Protein AF-A0A7X6UYP9-F1 (afdb_monomer)

Foldseek 3Di:
DDPVVVVVVVLVVVLVVQLVVQLVVQVVPDPDDDPVSNVVSNVVSNVVSVVVSVVVVVVVVVVVVVVVVVVVVVVCCVVVVHPCVVVPPPPPVVVVVVVVVVVVVVVVVVPD

Nearest PDB structures (foldseek):
  6t15-assembly1_m  TM=3.740E-01  e=9.296E-01  Saccharomyces cerevisiae S288C

Sequence (112 aa):
MDSVRMVKTLSKAFVVVVFWIVFFVSLVLMPVITVNTLIFALIKSFLVSAVLWVLVVIIFDSLVKTIIADAEEKEAQRIDGGLSYHFIKPDINELQHEEENLADKNKADKKS

pLDDT: mean 73.07, std 17.18, range [43.59, 92.81]

Radius of gyration: 34.18 Å; Cα contacts (8 Å, |Δi|>4): 28; chains: 1; bounding box: 94×27×76 Å

Solvent-accessible surface area (backbone atoms only — not comparable to full-atom values): 6300 Å² total; per-residue (Å²): 131,61,66,70,58,54,52,53,51,51,51,52,50,50,50,52,51,48,25,50,52,47,33,50,54,51,53,72,74,45,95,67,93,43,74,69,54,52,53,50,35,51,54,51,16,50,52,53,33,51,54,52,49,54,49,50,52,53,51,50,54,51,50,52,52,50,52,50,51,54,49,49,51,52,48,48,36,62,75,66,42,59,72,55,57,78,74,58,61,74,58,72,65,58,62,52,53,53,52,53,54,54,53,51,54,58,55,60,68,72,73,115

Mean predicted aligned error: 16.68 Å

Secondary structure (DSSP, 8-state):
--HHHHHHHHHHHHHHHHHHHHHHHHHHT-SS--HHHHHHHHHHHHHHHHHHHHHHHHHHHHHHHHHHHHHHHHHHHHHTTTTHHHH----HHHHHHHHHHHHHHHHHTT--

Structure (mmCIF, N/CA/C/O backbone):
data_AF-A0A7X6UYP9-F1
#
_entry.id   AF-A0A7X6UYP9-F1
#
loop_
_atom_site.group_PDB
_atom_site.id
_atom_site.type_symbol
_atom_site.label_atom_id
_atom_site.label_alt_id
_atom_site.label_comp_id
_atom_site.label_asym_id
_atom_site.label_entity_id
_atom_site.label_seq_id
_atom_site.pdbx_PDB_ins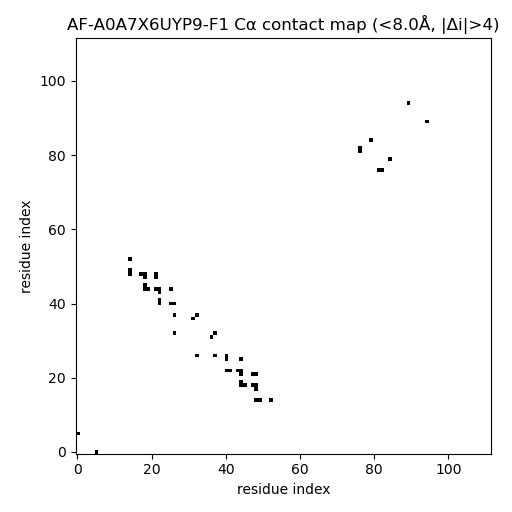_code
_atom_site.Cartn_x
_atom_site.Cartn_y
_atom_site.Cartn_z
_atom_site.occupancy
_atom_site.B_iso_or_equiv
_atom_site.auth_seq_id
_atom_site.auth_comp_id
_atom_site.auth_asym_id
_atom_site.auth_atom_id
_atom_site.pdbx_PDB_model_num
ATOM 1 N N . MET A 1 1 ? 1.594 -13.609 21.873 1.00 55.59 1 MET A N 1
ATOM 2 C CA . MET A 1 1 ? 2.197 -12.779 20.807 1.00 55.59 1 MET A CA 1
ATOM 3 C C . MET A 1 1 ? 1.505 -11.429 20.879 1.00 55.59 1 MET A C 1
ATOM 5 O O . MET A 1 1 ? 0.294 -11.407 20.725 1.00 55.59 1 MET A O 1
ATOM 9 N N . ASP A 1 2 ? 2.212 -10.353 21.226 1.00 76.12 2 ASP A N 1
ATOM 10 C CA . ASP A 1 2 ? 1.582 -9.047 21.484 1.00 76.12 2 ASP A CA 1
ATOM 11 C C . ASP A 1 2 ? 0.845 -8.550 20.230 1.00 76.12 2 ASP A C 1
ATOM 13 O O . ASP A 1 2 ? 1.453 -8.462 19.157 1.00 76.12 2 ASP A O 1
ATOM 17 N N . SER A 1 3 ? -0.436 -8.191 20.349 1.00 72.06 3 SER A N 1
ATOM 18 C CA . SER A 1 3 ? -1.274 -7.742 19.223 1.00 72.06 3 SER A CA 1
ATOM 19 C C . SER A 1 3 ? -0.625 -6.599 18.431 1.00 72.06 3 SER A C 1
ATOM 21 O O . SER A 1 3 ? -0.676 -6.567 17.205 1.00 72.06 3 SER A O 1
ATOM 23 N N . VAL A 1 4 ? 0.109 -5.715 19.116 1.00 75.62 4 VAL A N 1
ATOM 24 C CA . VAL A 1 4 ? 0.863 -4.606 18.508 1.00 75.62 4 VAL A CA 1
ATOM 25 C C . VAL A 1 4 ? 1.971 -5.096 17.568 1.00 75.62 4 VAL A C 1
ATOM 27 O O . VAL A 1 4 ? 2.194 -4.506 16.509 1.00 75.62 4 VAL A O 1
ATOM 30 N N . ARG A 1 5 ? 2.676 -6.180 17.918 1.00 78.88 5 ARG A N 1
ATOM 31 C CA . ARG A 1 5 ? 3.709 -6.763 17.045 1.00 78.88 5 ARG A CA 1
ATOM 32 C C . ARG A 1 5 ? 3.076 -7.403 15.816 1.00 78.88 5 ARG A C 1
ATOM 34 O O . ARG A 1 5 ? 3.590 -7.220 14.718 1.00 78.88 5 ARG A O 1
ATOM 41 N N . MET A 1 6 ? 1.950 -8.097 15.986 1.00 78.81 6 MET A N 1
ATOM 42 C CA . MET A 1 6 ? 1.232 -8.735 14.881 1.00 78.81 6 MET A CA 1
ATOM 43 C C . MET A 1 6 ? 0.714 -7.702 13.874 1.00 78.81 6 MET A C 1
ATOM 45 O O . MET A 1 6 ? 0.940 -7.865 12.678 1.00 78.81 6 MET A O 1
ATOM 49 N N . VAL A 1 7 ? 0.129 -6.596 14.346 1.00 80.56 7 VAL A N 1
ATOM 50 C CA . VAL A 1 7 ? -0.342 -5.495 13.485 1.00 80.56 7 VAL A CA 1
ATOM 51 C C . VAL A 1 7 ? 0.815 -4.838 12.731 1.00 80.56 7 VAL A C 1
ATOM 53 O O . VAL A 1 7 ? 0.707 -4.604 11.529 1.00 80.56 7 VAL A O 1
ATOM 56 N N . LYS A 1 8 ? 1.959 -4.598 13.388 1.00 81.19 8 LYS A N 1
ATOM 57 C CA . LYS A 1 8 ? 3.157 -4.054 12.719 1.00 81.19 8 LYS A CA 1
ATOM 58 C C . LYS A 1 8 ? 3.685 -4.990 11.632 1.00 81.19 8 LYS A C 1
ATOM 60 O O . LYS A 1 8 ? 4.063 -4.524 10.560 1.00 81.19 8 LYS A O 1
ATOM 65 N N . THR A 1 9 ? 3.721 -6.293 11.895 1.00 86.06 9 THR A N 1
ATOM 66 C CA . THR A 1 9 ? 4.158 -7.287 10.905 1.00 86.06 9 THR A CA 1
ATOM 67 C C . THR A 1 9 ? 3.179 -7.375 9.739 1.00 86.06 9 THR A C 1
ATOM 69 O O . THR A 1 9 ? 3.612 -7.383 8.590 1.00 86.06 9 THR A O 1
ATOM 72 N N . LEU A 1 10 ? 1.873 -7.368 10.014 1.00 85.19 10 LEU A N 1
ATOM 73 C CA . LEU A 1 10 ? 0.830 -7.415 8.990 1.00 85.19 10 LEU A CA 1
ATOM 74 C C . LEU A 1 10 ? 0.837 -6.156 8.111 1.00 85.19 10 LEU A C 1
ATOM 76 O O . LEU A 1 10 ? 0.763 -6.256 6.892 1.00 85.19 10 LEU A O 1
ATOM 80 N N . SER A 1 11 ? 1.013 -4.981 8.720 1.00 85.50 11 SER A N 1
ATOM 81 C CA . SER A 1 11 ? 1.167 -3.699 8.022 1.00 85.50 11 SER A CA 1
ATOM 82 C C . SER A 1 11 ? 2.370 -3.716 7.076 1.00 85.50 11 SER A C 1
ATOM 84 O O . SER A 1 11 ? 2.236 -3.387 5.899 1.00 85.50 11 SER A O 1
ATOM 86 N N . LYS A 1 12 ? 3.534 -4.176 7.551 1.00 86.44 12 LYS A N 1
ATOM 87 C CA . LYS A 1 12 ? 4.724 -4.318 6.700 1.00 86.44 12 LYS A CA 1
ATOM 88 C C . LYS A 1 12 ? 4.490 -5.302 5.558 1.00 86.44 12 LYS A C 1
ATOM 90 O O . LYS A 1 12 ? 4.837 -4.993 4.423 1.00 86.44 12 LYS A O 1
ATOM 95 N N . ALA A 1 13 ? 3.893 -6.458 5.845 1.00 88.56 13 ALA A N 1
ATOM 96 C CA . ALA A 1 13 ? 3.580 -7.454 4.827 1.00 88.56 13 ALA A CA 1
ATOM 97 C C . ALA A 1 13 ? 2.636 -6.883 3.760 1.00 88.56 13 ALA A C 1
ATOM 99 O O . ALA A 1 13 ? 2.889 -7.061 2.574 1.00 88.56 13 ALA A O 1
ATOM 100 N N . PHE A 1 14 ? 1.611 -6.129 4.165 1.00 87.50 14 PHE A N 1
ATOM 101 C CA . PHE A 1 14 ? 0.682 -5.481 3.245 1.00 87.50 14 PHE A CA 1
ATOM 102 C C . PHE A 1 14 ? 1.390 -4.490 2.314 1.00 87.50 14 PHE A C 1
ATOM 104 O O . PHE A 1 14 ? 1.241 -4.587 1.099 1.00 87.50 14 PHE A O 1
ATOM 111 N N . VAL A 1 15 ? 2.216 -3.589 2.859 1.00 87.88 15 VAL A N 1
ATOM 112 C CA . VAL A 1 15 ? 2.978 -2.619 2.050 1.00 87.88 15 VAL A CA 1
ATOM 113 C C . VAL A 1 15 ? 3.908 -3.332 1.067 1.00 87.88 15 VAL A C 1
ATOM 115 O O . VAL A 1 15 ? 3.960 -2.968 -0.104 1.00 87.88 15 VAL A O 1
ATOM 118 N N . VAL A 1 16 ? 4.603 -4.382 1.513 1.00 89.75 16 VAL A N 1
ATOM 119 C CA . VAL A 1 16 ? 5.502 -5.165 0.653 1.00 89.75 16 VAL A CA 1
ATOM 120 C C . VAL A 1 16 ? 4.729 -5.863 -0.468 1.00 89.75 16 VAL A C 1
ATOM 122 O O . VAL A 1 16 ? 5.148 -5.807 -1.621 1.00 89.75 16 VAL A O 1
ATOM 125 N N . VAL A 1 17 ? 3.590 -6.488 -0.163 1.00 91.50 17 VAL A N 1
ATOM 126 C CA . VAL A 1 17 ? 2.757 -7.169 -1.166 1.00 91.50 17 VAL A CA 1
ATOM 127 C C . VAL A 1 17 ? 2.216 -6.176 -2.194 1.00 91.50 17 VAL A C 1
ATOM 129 O O . VAL A 1 17 ? 2.340 -6.417 -3.394 1.00 91.50 17 VAL A O 1
ATOM 132 N N . VAL A 1 18 ? 1.678 -5.037 -1.749 1.00 89.56 18 VAL A N 1
ATOM 133 C CA . VAL A 1 18 ? 1.178 -3.979 -2.641 1.00 89.56 18 VAL A CA 1
ATOM 134 C C . VAL A 1 18 ? 2.296 -3.447 -3.534 1.00 89.56 18 VAL A C 1
ATOM 136 O O . VAL A 1 18 ? 2.100 -3.327 -4.743 1.00 89.56 18 VAL A O 1
ATOM 139 N N . PHE A 1 19 ? 3.476 -3.184 -2.969 1.00 92.06 19 PHE A N 1
ATOM 140 C CA . PHE A 1 19 ? 4.641 -2.757 -3.735 1.00 92.06 19 PHE A CA 1
ATOM 141 C C . PHE A 1 19 ? 4.973 -3.745 -4.859 1.00 92.06 19 PHE A C 1
ATOM 143 O O . PHE A 1 19 ? 5.105 -3.333 -6.012 1.00 92.06 19 PHE A O 1
ATOM 150 N N . TRP A 1 20 ? 5.054 -5.043 -4.552 1.00 92.81 20 TRP A N 1
ATOM 151 C CA . TRP A 1 20 ? 5.351 -6.067 -5.555 1.00 92.81 20 TRP A CA 1
ATOM 152 C C . TRP A 1 20 ? 4.273 -6.160 -6.631 1.00 92.81 20 TRP A C 1
ATOM 154 O O . TRP A 1 20 ? 4.613 -6.242 -7.809 1.00 92.81 20 TRP A O 1
ATOM 164 N N . ILE A 1 21 ? 2.991 -6.093 -6.264 1.00 90.75 21 ILE A N 1
ATOM 165 C CA . ILE A 1 21 ? 1.888 -6.101 -7.236 1.00 90.75 21 ILE A CA 1
ATOM 166 C C . ILE A 1 21 ? 2.029 -4.923 -8.204 1.00 90.75 21 ILE A C 1
ATOM 168 O O . ILE A 1 21 ? 2.037 -5.123 -9.417 1.00 90.75 21 ILE A O 1
ATOM 172 N N . VAL A 1 22 ? 2.193 -3.703 -7.687 1.00 90.12 22 VAL A N 1
ATOM 173 C CA . VAL A 1 22 ? 2.327 -2.499 -8.523 1.00 90.12 22 VAL A CA 1
ATOM 174 C C . VAL A 1 22 ? 3.576 -2.573 -9.404 1.00 90.12 22 VAL A C 1
ATOM 176 O O . VAL A 1 22 ? 3.530 -2.174 -10.572 1.00 90.12 22 VAL A O 1
ATOM 179 N N . PHE A 1 23 ? 4.667 -3.124 -8.873 1.00 90.50 23 PHE A N 1
ATOM 180 C CA . PHE A 1 23 ? 5.915 -3.303 -9.601 1.00 90.50 23 PHE A CA 1
ATOM 181 C C . PHE A 1 23 ? 5.782 -4.294 -10.756 1.00 90.50 23 PHE A C 1
ATOM 183 O O . PHE A 1 23 ? 6.087 -3.943 -11.896 1.00 90.50 23 PHE A O 1
ATOM 190 N N . PHE A 1 24 ? 5.256 -5.493 -10.506 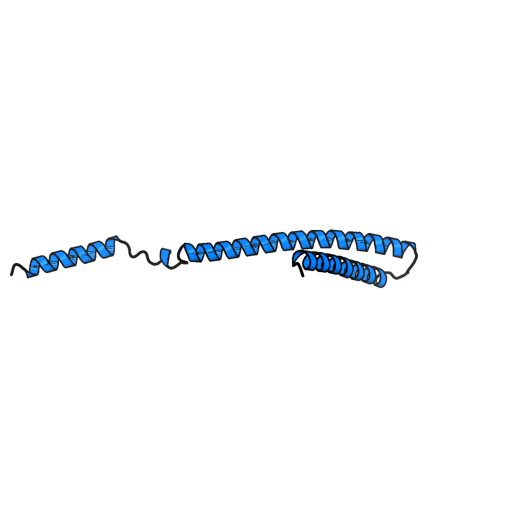1.00 90.31 24 PHE A N 1
ATOM 191 C CA . PHE A 1 24 ? 5.065 -6.493 -11.556 1.00 90.31 24 PHE A CA 1
ATOM 192 C C . PHE A 1 24 ? 4.037 -6.053 -12.595 1.00 90.31 24 PHE A C 1
ATOM 194 O O . PHE A 1 24 ? 4.288 -6.209 -13.787 1.00 90.31 24 PHE A O 1
ATOM 201 N N . VAL A 1 25 ? 2.927 -5.436 -12.181 1.00 89.38 25 VAL A N 1
ATOM 202 C CA . VAL A 1 25 ? 1.950 -4.861 -13.120 1.00 89.38 25 VAL A CA 1
ATOM 203 C C . VAL A 1 25 ? 2.611 -3.793 -13.994 1.00 89.38 25 VAL A C 1
ATOM 205 O O . VAL A 1 25 ? 2.414 -3.782 -15.207 1.00 89.38 25 VAL A O 1
ATOM 208 N N . SER A 1 26 ? 3.450 -2.932 -13.409 1.00 86.81 26 SER A N 1
ATOM 209 C CA . SER A 1 26 ? 4.186 -1.916 -14.171 1.00 86.81 26 SER A CA 1
ATOM 210 C C . SER A 1 26 ? 5.159 -2.529 -15.180 1.00 86.81 26 SER A C 1
ATOM 212 O O . SER A 1 26 ? 5.312 -1.970 -16.262 1.00 86.81 26 SER A O 1
ATOM 214 N N . LEU A 1 27 ? 5.784 -3.667 -14.862 1.00 87.44 27 LEU A N 1
ATOM 215 C CA . LEU A 1 27 ? 6.668 -4.382 -15.787 1.00 87.44 27 LEU A CA 1
ATOM 216 C C . LEU A 1 27 ? 5.907 -5.099 -16.906 1.00 87.44 27 LEU A C 1
ATOM 218 O O . LEU A 1 27 ? 6.330 -5.029 -18.055 1.00 87.44 27 LEU A O 1
ATOM 222 N N . VAL A 1 28 ? 4.780 -5.748 -16.599 1.00 87.56 28 VAL A N 1
ATOM 223 C CA . VAL A 1 28 ? 3.951 -6.461 -17.592 1.00 87.56 28 VAL A CA 1
ATOM 224 C C . VAL A 1 28 ? 3.375 -5.503 -18.637 1.00 87.56 28 VAL A C 1
ATOM 226 O O . VAL A 1 28 ? 3.234 -5.866 -19.800 1.00 87.56 28 VAL A O 1
ATOM 229 N N . LEU A 1 29 ? 3.064 -4.269 -18.239 1.00 84.94 29 LEU A N 1
ATOM 230 C CA . LEU A 1 29 ? 2.535 -3.241 -19.136 1.00 84.94 29 LEU A CA 1
ATOM 231 C C . LEU A 1 29 ? 3.609 -2.583 -20.018 1.00 84.94 29 LEU A C 1
ATOM 233 O O . LEU A 1 29 ? 3.264 -1.798 -20.903 1.00 84.94 29 LEU A O 1
ATOM 237 N N . MET A 1 30 ? 4.898 -2.854 -19.786 1.00 82.88 30 MET A N 1
ATOM 238 C CA . MET A 1 30 ? 5.979 -2.258 -20.568 1.00 82.88 30 MET A CA 1
ATOM 239 C C . MET A 1 30 ? 6.365 -3.142 -21.762 1.00 82.88 30 MET A C 1
ATOM 241 O O . MET A 1 30 ? 6.739 -4.297 -21.572 1.00 82.88 30 MET A O 1
ATOM 245 N N . PRO A 1 31 ? 6.372 -2.596 -22.992 1.00 76.94 31 PRO A N 1
ATOM 246 C CA . PRO A 1 31 ? 6.721 -3.362 -24.188 1.00 76.94 31 PRO A CA 1
ATOM 247 C C . PRO A 1 31 ? 8.226 -3.653 -24.310 1.00 76.94 31 PRO A C 1
ATOM 249 O O . PRO 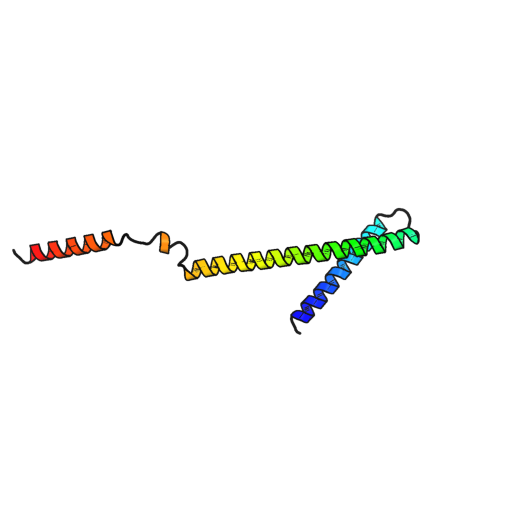A 1 31 ? 8.610 -4.569 -25.031 1.00 76.94 31 PRO A O 1
ATOM 252 N N . VAL A 1 32 ? 9.090 -2.887 -23.628 1.00 82.69 32 VAL A N 1
ATOM 253 C CA . VAL A 1 32 ? 10.549 -3.076 -23.652 1.00 82.69 32 VAL A CA 1
ATOM 254 C C . VAL A 1 32 ? 11.126 -2.923 -22.247 1.00 82.69 32 VAL A C 1
ATOM 256 O O . VAL A 1 32 ? 10.973 -1.884 -21.595 1.00 82.69 32 VAL A O 1
ATOM 259 N N . ILE A 1 33 ? 11.838 -3.954 -21.793 1.00 83.50 33 ILE A N 1
ATOM 260 C CA . ILE A 1 33 ? 12.542 -3.952 -20.511 1.00 83.50 33 ILE A CA 1
ATOM 261 C C . ILE A 1 33 ? 13.968 -3.450 -20.750 1.00 83.50 33 ILE A C 1
ATOM 263 O O . ILE A 1 33 ? 14.800 -4.131 -21.342 1.00 83.50 33 ILE A O 1
ATOM 267 N N . THR A 1 34 ? 14.243 -2.236 -20.285 1.00 87.62 34 THR A N 1
ATOM 268 C CA . THR A 1 34 ? 15.570 -1.612 -20.264 1.00 87.62 34 THR A CA 1
ATOM 269 C C . THR A 1 34 ? 15.919 -1.253 -18.823 1.00 87.62 34 THR A C 1
ATOM 271 O O . THR A 1 34 ? 15.038 -1.144 -17.969 1.00 87.62 34 THR A O 1
ATOM 274 N N . VAL A 1 35 ? 17.200 -1.029 -18.529 1.00 86.75 35 VAL A N 1
ATOM 275 C CA . VAL A 1 35 ? 17.640 -0.655 -17.172 1.00 86.75 35 VAL A CA 1
ATOM 276 C C . VAL A 1 35 ? 16.952 0.633 -16.693 1.00 86.75 35 VAL A C 1
ATOM 278 O O . VAL A 1 35 ? 16.492 0.700 -15.556 1.00 86.75 35 VAL A O 1
ATOM 281 N N . ASN A 1 36 ? 16.782 1.625 -17.573 1.00 86.25 36 ASN A N 1
ATOM 282 C CA . ASN A 1 36 ? 16.079 2.865 -17.233 1.00 86.25 36 ASN A CA 1
ATOM 283 C C . ASN A 1 36 ? 14.599 2.631 -16.915 1.00 86.25 36 ASN A C 1
ATOM 285 O O . ASN A 1 36 ? 14.084 3.198 -15.950 1.00 86.25 36 ASN A O 1
ATOM 289 N N . THR A 1 37 ? 13.909 1.797 -17.699 1.00 85.31 37 THR A N 1
ATOM 290 C CA . THR A 1 37 ? 12.490 1.508 -17.454 1.00 85.31 37 THR A CA 1
ATOM 291 C C . THR A 1 37 ? 12.287 0.705 -16.170 1.00 85.31 37 THR A C 1
ATOM 293 O O . THR A 1 37 ? 11.322 0.955 -15.449 1.00 85.31 37 THR A O 1
ATOM 296 N N . LEU A 1 38 ? 13.244 -0.156 -15.808 1.00 88.25 38 LEU A N 1
ATOM 297 C CA . LEU A 1 38 ? 13.259 -0.881 -14.536 1.00 88.25 38 LEU A CA 1
ATOM 298 C C . LEU A 1 38 ? 13.405 0.058 -13.326 1.00 88.25 38 LEU A C 1
ATOM 300 O O . LEU A 1 38 ? 12.631 -0.038 -12.373 1.00 88.25 38 LEU A O 1
ATOM 304 N N . ILE A 1 39 ? 14.362 0.992 -13.374 1.00 89.69 39 ILE A N 1
ATOM 305 C CA . ILE A 1 39 ? 14.576 1.984 -12.304 1.00 89.69 39 ILE A CA 1
ATOM 306 C C . ILE A 1 39 ? 13.340 2.876 -12.151 1.00 89.69 39 ILE A C 1
ATOM 308 O O . ILE A 1 39 ? 12.874 3.120 -11.037 1.00 89.69 39 ILE A O 1
ATOM 312 N N . PHE A 1 40 ? 12.764 3.323 -13.267 1.00 88.31 40 PHE A N 1
ATOM 313 C CA . PHE A 1 40 ? 11.559 4.145 -13.242 1.00 88.31 40 PHE A CA 1
ATOM 314 C C . PHE A 1 40 ? 10.354 3.382 -12.672 1.00 88.31 40 PHE A C 1
ATOM 316 O O . PHE A 1 40 ? 9.606 3.926 -11.858 1.00 88.31 40 PHE A O 1
ATOM 323 N N . ALA A 1 41 ? 10.191 2.106 -13.035 1.00 88.19 41 ALA A N 1
ATOM 324 C CA . ALA A 1 41 ? 9.153 1.242 -12.482 1.00 88.19 41 ALA A CA 1
ATOM 325 C C . ALA A 1 41 ? 9.329 1.022 -10.970 1.00 88.19 41 ALA A C 1
ATOM 327 O O . ALA A 1 41 ? 8.339 1.075 -10.241 1.00 88.19 41 ALA A O 1
ATOM 328 N N . LEU A 1 42 ? 10.562 0.845 -10.481 1.00 90.56 42 LEU A N 1
ATOM 329 C CA . LEU A 1 42 ? 10.859 0.737 -9.046 1.00 90.56 42 LEU A CA 1
ATOM 330 C C . LEU A 1 42 ? 10.421 1.992 -8.284 1.00 90.56 42 LEU A C 1
ATOM 332 O O . LEU A 1 42 ? 9.661 1.895 -7.318 1.00 90.56 42 LEU A O 1
ATOM 336 N N . ILE A 1 43 ? 10.851 3.171 -8.743 1.00 91.62 43 ILE A N 1
ATOM 337 C CA . ILE A 1 43 ? 10.532 4.455 -8.098 1.00 91.62 43 ILE A CA 1
ATOM 338 C C . ILE A 1 43 ? 9.022 4.705 -8.119 1.00 91.62 43 ILE A C 1
ATOM 340 O O . ILE A 1 43 ? 8.431 5.046 -7.093 1.00 91.62 43 ILE A O 1
ATOM 344 N N . LYS A 1 44 ? 8.378 4.485 -9.271 1.00 88.88 44 LYS A N 1
ATOM 345 C CA . LYS A 1 44 ? 6.926 4.628 -9.420 1.00 88.88 44 LYS A CA 1
ATOM 346 C C . LYS A 1 44 ? 6.177 3.706 -8.458 1.00 88.88 44 LYS A C 1
ATOM 348 O O . LYS A 1 44 ? 5.247 4.148 -7.792 1.00 88.88 44 LYS A O 1
ATOM 353 N N . SER A 1 45 ? 6.594 2.448 -8.355 1.00 90.12 45 SER A N 1
ATOM 354 C CA . SER A 1 45 ? 5.936 1.458 -7.492 1.00 90.12 45 SER A CA 1
ATOM 355 C C . SER A 1 45 ? 6.113 1.785 -6.016 1.00 90.12 45 SER A C 1
ATOM 357 O O . SER A 1 45 ? 5.172 1.640 -5.238 1.00 90.12 45 SER A O 1
ATOM 359 N N . PHE A 1 46 ? 7.281 2.307 -5.638 1.00 91.75 46 PHE A N 1
ATOM 360 C CA . PHE A 1 46 ? 7.533 2.795 -4.287 1.00 91.75 46 PHE A CA 1
ATOM 361 C C . PHE A 1 46 ? 6.626 3.981 -3.933 1.00 91.75 46 PHE A C 1
ATOM 363 O O . PHE A 1 46 ? 5.956 3.954 -2.901 1.00 91.75 46 P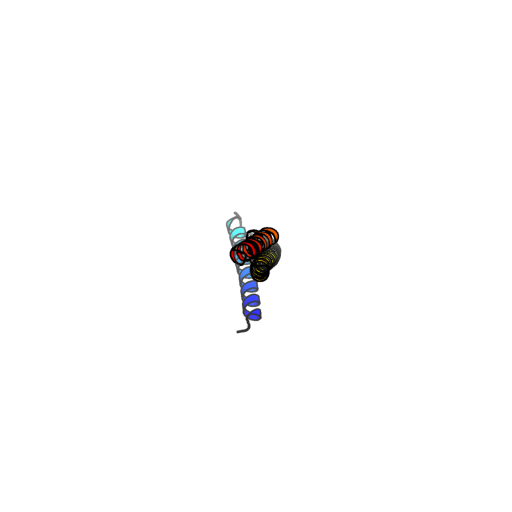HE A O 1
ATOM 370 N N . LEU A 1 47 ? 6.541 4.985 -4.812 1.00 91.81 47 LEU A N 1
ATOM 371 C CA . LEU A 1 47 ? 5.681 6.157 -4.619 1.00 91.81 47 LEU A CA 1
ATOM 372 C C . LEU A 1 47 ? 4.202 5.773 -4.508 1.00 91.81 47 LEU A C 1
ATOM 374 O O . LEU A 1 47 ? 3.529 6.188 -3.567 1.00 91.81 47 LEU A O 1
ATOM 378 N N . VAL A 1 48 ? 3.704 4.949 -5.434 1.00 90.38 48 VAL A N 1
ATOM 379 C CA . VAL A 1 48 ? 2.306 4.492 -5.425 1.00 90.38 48 VAL A CA 1
ATOM 380 C C . VAL A 1 48 ? 2.011 3.697 -4.155 1.00 90.38 48 VAL A C 1
ATOM 382 O O . VAL A 1 48 ? 1.001 3.950 -3.503 1.00 90.38 48 VAL A O 1
ATOM 385 N N . SER A 1 49 ? 2.904 2.788 -3.756 1.00 89.94 49 SER A N 1
ATOM 386 C CA . SER A 1 49 ? 2.732 2.012 -2.527 1.00 89.94 49 SER A CA 1
ATOM 387 C C . SER A 1 49 ? 2.719 2.896 -1.276 1.00 89.94 49 SER A C 1
ATOM 389 O O . SER A 1 49 ? 1.945 2.624 -0.359 1.00 89.94 49 SER A O 1
ATOM 391 N N . ALA A 1 50 ? 3.548 3.942 -1.219 1.00 88.75 50 ALA A N 1
ATOM 392 C CA . ALA A 1 50 ? 3.586 4.867 -0.089 1.00 88.75 50 ALA A CA 1
ATOM 393 C C . ALA A 1 50 ? 2.295 5.695 0.014 1.00 88.75 50 ALA A C 1
ATOM 395 O O . ALA A 1 50 ? 1.702 5.778 1.089 1.00 88.75 50 ALA A O 1
ATOM 396 N N . VAL A 1 51 ? 1.824 6.256 -1.105 1.00 91.31 51 VAL A N 1
ATOM 397 C CA . VAL A 1 51 ? 0.568 7.026 -1.153 1.00 91.31 51 VAL A CA 1
ATOM 398 C C . VAL A 1 51 ? -0.624 6.148 -0.774 1.00 91.31 51 VAL A C 1
ATOM 400 O O . VAL A 1 51 ? -1.464 6.549 0.033 1.00 91.31 51 VAL A O 1
ATOM 403 N N . LEU A 1 52 ? -0.681 4.927 -1.307 1.00 90.12 52 LEU A N 1
ATOM 404 C CA . LEU A 1 52 ? -1.769 3.993 -1.033 1.00 90.12 52 LEU A CA 1
ATOM 405 C C . LEU A 1 52 ? -1.775 3.553 0.435 1.00 90.12 52 LEU A C 1
ATOM 407 O O . LEU A 1 52 ? -2.839 3.459 1.041 1.00 90.12 52 LEU A O 1
ATOM 411 N N . TRP A 1 53 ? -0.599 3.363 1.039 1.00 88.56 53 TRP A N 1
ATOM 412 C CA . TRP A 1 53 ? -0.493 3.080 2.469 1.00 88.56 53 TRP A CA 1
ATOM 413 C C . TRP A 1 53 ? -1.053 4.217 3.334 1.00 88.56 53 TRP A C 1
ATOM 415 O O . TRP A 1 53 ? -1.824 3.958 4.256 1.00 88.56 53 TRP A O 1
ATOM 425 N N . VAL A 1 54 ? -0.724 5.473 3.015 1.00 89.62 54 VAL A N 1
ATOM 426 C CA . VAL A 1 54 ? -1.267 6.640 3.733 1.00 89.62 54 VAL A CA 1
ATOM 427 C C . VAL A 1 54 ? -2.792 6.696 3.618 1.00 89.62 54 VAL A C 1
ATOM 429 O O . VAL A 1 54 ? -3.469 6.896 4.625 1.00 89.62 54 VAL A O 1
ATOM 432 N N . LEU A 1 55 ? -3.348 6.453 2.427 1.00 89.75 55 LEU A N 1
ATOM 433 C CA . LEU A 1 55 ? -4.801 6.398 2.230 1.00 89.75 55 LEU A CA 1
ATOM 434 C C . LEU A 1 55 ? -5.463 5.300 3.067 1.00 89.75 55 LEU A C 1
ATOM 436 O O . LEU A 1 55 ? -6.485 5.552 3.700 1.00 89.75 55 LEU A O 1
ATOM 440 N N . VAL A 1 56 ? -4.870 4.105 3.116 1.00 88.94 56 VAL A N 1
ATOM 441 C CA . VAL A 1 56 ? -5.377 3.001 3.945 1.00 88.94 56 VAL A CA 1
ATOM 442 C C . VAL A 1 56 ? -5.408 3.401 5.419 1.00 88.94 56 VAL A C 1
ATOM 444 O O . VAL A 1 56 ? -6.411 3.157 6.084 1.00 88.94 56 VAL A O 1
ATOM 447 N N . VAL A 1 57 ? -4.364 4.065 5.926 1.00 87.56 57 VAL A N 1
ATOM 448 C CA . VAL A 1 57 ? -4.330 4.549 7.316 1.00 87.56 57 VAL A CA 1
ATOM 449 C C . VAL A 1 57 ? -5.456 5.552 7.588 1.00 87.56 57 VAL A C 1
ATOM 451 O O . VAL A 1 57 ? -6.134 5.426 8.605 1.00 87.56 57 VAL A O 1
ATOM 454 N N . ILE A 1 58 ? -5.699 6.499 6.678 1.00 89.19 58 ILE A N 1
ATOM 455 C CA . ILE A 1 58 ? -6.781 7.490 6.815 1.00 89.19 58 ILE A CA 1
ATOM 456 C C . ILE A 1 58 ? -8.154 6.807 6.829 1.00 89.19 58 ILE A C 1
ATOM 458 O O . ILE A 1 58 ? -8.996 7.126 7.667 1.00 89.19 58 ILE A O 1
ATOM 462 N N . ILE A 1 59 ? -8.383 5.851 5.924 1.00 88.62 59 ILE A N 1
ATOM 463 C CA . ILE A 1 59 ? -9.651 5.115 5.849 1.00 88.62 59 ILE A CA 1
ATOM 464 C C . ILE A 1 59 ? -9.870 4.307 7.127 1.00 88.62 59 ILE A C 1
ATOM 466 O O . ILE A 1 59 ? -10.959 4.354 7.688 1.00 88.62 59 ILE A O 1
ATOM 470 N N . PHE A 1 60 ? -8.849 3.602 7.620 1.00 87.06 60 PHE A N 1
ATOM 471 C CA . PHE A 1 60 ? -8.956 2.856 8.873 1.00 87.06 60 PHE A CA 1
ATOM 472 C C . PHE A 1 60 ? -9.230 3.772 10.069 1.00 87.06 60 PHE A C 1
ATOM 474 O O . PHE A 1 60 ? -10.088 3.439 10.878 1.00 87.06 60 PHE A O 1
ATOM 481 N N . ASP A 1 61 ? -8.565 4.925 10.169 1.00 86.19 61 ASP A N 1
ATOM 482 C CA . ASP A 1 61 ? -8.831 5.905 11.230 1.00 86.19 61 ASP A CA 1
ATOM 483 C C . ASP A 1 61 ? -10.280 6.416 11.174 1.00 86.19 61 ASP A C 1
ATOM 485 O O . ASP A 1 61 ? -10.973 6.450 12.192 1.00 86.19 61 ASP A O 1
ATOM 489 N N . SER A 1 62 ? -10.778 6.726 9.972 1.00 85.38 62 SER A N 1
ATOM 490 C CA . SER A 1 62 ? -12.175 7.119 9.771 1.00 85.38 62 SER A CA 1
ATOM 491 C C . SER A 1 62 ? -13.149 5.999 10.136 1.00 85.38 62 SER A C 1
ATOM 493 O O . SER A 1 62 ? -14.130 6.263 10.821 1.00 85.38 62 SER A O 1
ATOM 495 N N . LEU A 1 63 ? -12.893 4.758 9.712 1.00 87.06 63 LEU A N 1
ATOM 496 C CA . LEU A 1 63 ? -13.750 3.608 10.014 1.00 87.06 63 LEU A CA 1
ATOM 497 C C . LEU A 1 63 ? -13.805 3.333 11.515 1.00 87.06 63 LEU A C 1
ATOM 499 O O . LEU A 1 63 ? -14.882 3.099 12.049 1.00 87.06 63 LEU A O 1
ATOM 503 N N . VAL A 1 64 ? -12.662 3.392 12.201 1.00 85.44 64 VAL A N 1
ATOM 504 C CA . VAL A 1 64 ? -12.593 3.215 13.656 1.00 85.44 64 VAL A CA 1
ATOM 505 C C . VAL A 1 64 ? -13.411 4.298 14.354 1.00 85.44 64 VAL A C 1
ATOM 507 O O . VAL A 1 64 ? -14.222 3.972 15.215 1.00 85.44 64 VAL A O 1
ATOM 510 N N . LYS A 1 65 ? -13.273 5.564 13.945 1.00 82.00 65 LYS A N 1
ATOM 511 C CA . LYS A 1 65 ? -14.084 6.669 14.484 1.00 82.00 65 LYS A CA 1
ATOM 512 C C . LYS A 1 65 ? -15.577 6.468 14.238 1.00 82.00 65 LYS A C 1
ATOM 514 O O . LYS A 1 65 ? -16.361 6.678 15.154 1.00 82.00 65 LYS A O 1
ATOM 519 N N . THR A 1 66 ? -15.971 6.024 13.045 1.00 79.69 66 THR A N 1
ATOM 520 C CA . THR A 1 66 ? -17.375 5.724 12.732 1.00 79.69 66 THR A CA 1
ATOM 521 C C . THR A 1 66 ? -17.913 4.559 13.563 1.00 79.69 66 THR A C 1
ATOM 523 O O . THR A 1 66 ? -19.026 4.649 14.062 1.00 79.69 66 THR A O 1
ATOM 526 N N . ILE A 1 67 ? -17.134 3.489 13.757 1.00 79.50 67 ILE A N 1
ATOM 527 C CA . ILE A 1 67 ? -17.538 2.342 14.588 1.00 79.50 67 ILE A CA 1
ATOM 528 C C . ILE A 1 67 ? -17.680 2.757 16.053 1.00 79.50 67 ILE A C 1
ATOM 530 O O . ILE A 1 67 ? -18.618 2.324 16.712 1.00 79.50 67 ILE A O 1
ATOM 534 N N . ILE A 1 68 ? -16.762 3.580 16.568 1.00 77.75 68 ILE A N 1
ATOM 535 C CA . ILE A 1 68 ? -16.845 4.094 17.940 1.00 77.75 68 ILE A CA 1
ATOM 536 C C . ILE A 1 68 ? -18.083 4.978 18.093 1.00 77.75 68 ILE A C 1
ATOM 538 O O . ILE A 1 68 ? -18.823 4.781 19.046 1.00 77.75 68 ILE A O 1
ATOM 542 N N . ALA A 1 69 ? -18.349 5.878 17.142 1.00 73.88 69 ALA A N 1
ATOM 543 C CA . ALA A 1 69 ? -19.548 6.711 17.162 1.00 73.88 69 ALA A CA 1
ATOM 544 C C . ALA A 1 69 ? -20.838 5.869 17.121 1.00 73.88 69 ALA A C 1
ATOM 546 O O . ALA A 1 69 ? -21.728 6.097 17.927 1.00 73.88 69 ALA A O 1
ATOM 547 N N . ASP A 1 70 ? -20.915 4.848 16.260 1.00 68.56 70 ASP A N 1
ATOM 548 C CA . ASP A 1 70 ? -22.068 3.931 16.190 1.00 68.56 70 ASP A CA 1
ATOM 549 C C . ASP A 1 70 ? -22.212 3.067 17.462 1.00 68.56 70 ASP A C 1
ATOM 551 O O . ASP A 1 70 ? -23.319 2.744 17.894 1.00 68.56 70 ASP A O 1
ATOM 555 N N . ALA A 1 71 ? -21.097 2.691 18.098 1.00 65.81 71 ALA A N 1
ATOM 556 C CA . ALA A 1 71 ? -21.106 1.974 19.372 1.00 65.81 71 ALA A CA 1
ATOM 557 C C . ALA A 1 71 ? -21.563 2.871 20.533 1.00 65.81 71 ALA A C 1
ATOM 559 O O . ALA A 1 71 ? -22.349 2.424 21.368 1.00 65.81 71 ALA A O 1
ATOM 560 N N . GLU A 1 72 ? -21.120 4.127 20.558 1.00 60.88 72 GLU A N 1
ATOM 561 C CA . GLU A 1 72 ? -21.528 5.133 21.540 1.00 60.88 72 GLU A CA 1
ATOM 562 C C . GLU A 1 72 ? -23.007 5.501 21.363 1.00 60.88 72 GLU A C 1
ATOM 564 O O . GLU A 1 72 ? -23.729 5.618 22.347 1.00 60.88 72 GLU A O 1
ATOM 569 N N . GLU A 1 73 ? -23.510 5.562 20.129 1.00 58.25 73 GLU A N 1
ATOM 570 C CA . GLU A 1 73 ? -24.931 5.788 19.836 1.00 58.25 73 GLU A CA 1
ATOM 571 C C . GLU A 1 73 ? -25.805 4.598 20.286 1.00 58.25 73 GLU A C 1
ATOM 573 O O . GLU A 1 73 ? -26.907 4.784 20.809 1.00 58.25 73 GLU A O 1
ATOM 578 N N . LYS A 1 74 ? -25.290 3.364 20.183 1.00 57.06 74 LYS A N 1
ATOM 579 C CA . LYS A 1 74 ? -25.937 2.150 20.717 1.00 57.06 74 LYS A CA 1
ATOM 580 C C . LYS A 1 74 ? -25.895 2.058 22.243 1.00 57.06 74 LYS A C 1
ATOM 582 O O . LYS A 1 74 ? -26.851 1.558 22.841 1.00 57.06 74 LYS A O 1
ATOM 587 N N . GLU A 1 75 ? -24.822 2.516 22.887 1.00 55.31 75 GLU A N 1
ATOM 588 C CA . GLU A 1 75 ? -24.767 2.638 24.349 1.00 55.31 75 GLU A CA 1
ATOM 589 C C . GLU A 1 75 ? -25.663 3.771 24.853 1.00 55.31 75 GLU A C 1
ATOM 591 O O . GLU A 1 75 ? -26.422 3.551 25.795 1.00 55.31 75 GLU A O 1
ATOM 596 N N . ALA A 1 76 ? -25.678 4.923 24.183 1.00 52.50 76 ALA A N 1
ATOM 597 C CA . ALA A 1 76 ? -26.594 6.021 24.472 1.00 52.50 76 ALA A CA 1
ATOM 598 C C . ALA A 1 76 ? -28.058 5.574 24.321 1.00 52.50 76 ALA A C 1
ATOM 600 O O . ALA A 1 76 ? -28.852 5.791 25.230 1.00 52.50 76 ALA A O 1
ATOM 601 N N . GLN A 1 77 ? -28.414 4.830 23.267 1.00 50.25 77 GLN A N 1
ATOM 602 C CA . GLN A 1 77 ? -29.747 4.219 23.142 1.00 50.25 77 GLN A CA 1
ATOM 603 C C . GLN A 1 77 ? -30.072 3.200 24.247 1.00 50.25 77 GLN A C 1
ATOM 605 O O . GLN A 1 77 ? -31.244 3.002 24.566 1.00 50.25 77 GLN A O 1
ATOM 610 N N . ARG A 1 78 ? -29.079 2.525 24.838 1.00 49.94 78 ARG A N 1
ATOM 611 C CA . ARG A 1 78 ? -29.296 1.602 25.966 1.00 49.94 78 ARG A CA 1
ATOM 612 C C . ARG A 1 78 ? -29.434 2.320 27.305 1.00 49.94 78 ARG A C 1
ATOM 614 O O . ARG A 1 78 ? -30.227 1.870 28.128 1.00 49.94 78 ARG A O 1
ATOM 621 N N . ILE A 1 79 ? -28.674 3.390 27.523 1.00 52.31 79 ILE A N 1
ATOM 622 C CA . ILE A 1 79 ? -28.702 4.177 28.763 1.00 52.31 79 ILE A CA 1
ATOM 623 C C . ILE A 1 79 ? -29.942 5.080 28.802 1.00 52.31 79 ILE A C 1
ATOM 625 O O . ILE A 1 79 ? -30.545 5.220 29.862 1.00 52.31 79 ILE A O 1
ATOM 629 N N . ASP A 1 80 ? -30.376 5.610 27.656 1.00 47.91 80 ASP A N 1
ATOM 630 C CA . ASP A 1 80 ? -31.507 6.544 27.555 1.00 47.91 80 ASP A CA 1
ATOM 631 C C . ASP A 1 80 ? -32.852 5.858 27.230 1.00 47.91 80 ASP A C 1
ATOM 633 O O . ASP A 1 80 ? -33.852 6.508 26.934 1.00 47.91 80 ASP A O 1
ATOM 637 N N . GLY A 1 81 ? -32.908 4.520 27.294 1.00 49.62 81 GLY A N 1
ATOM 638 C CA . GLY A 1 81 ? -34.153 3.773 27.115 1.00 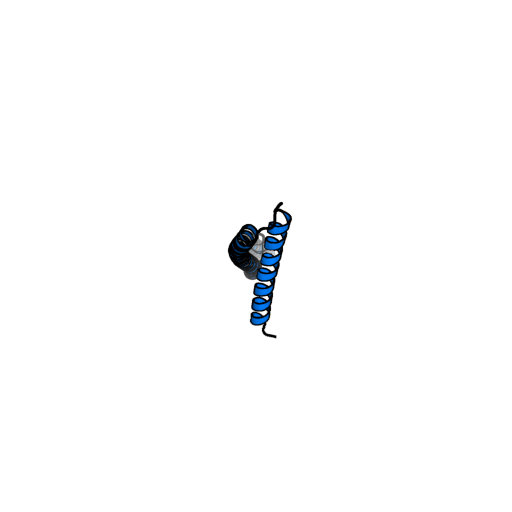49.62 81 GLY A CA 1
ATOM 639 C C . GLY A 1 81 ? -34.709 3.892 25.694 1.00 49.62 81 GLY A C 1
ATOM 640 O O . GLY A 1 81 ? -35.734 4.534 25.460 1.00 49.62 81 GLY A O 1
ATOM 641 N N . GLY A 1 82 ? -34.024 3.259 24.740 1.00 43.91 82 GLY A N 1
ATOM 642 C CA . GLY A 1 82 ? -34.270 3.368 23.304 1.00 43.91 82 GLY A CA 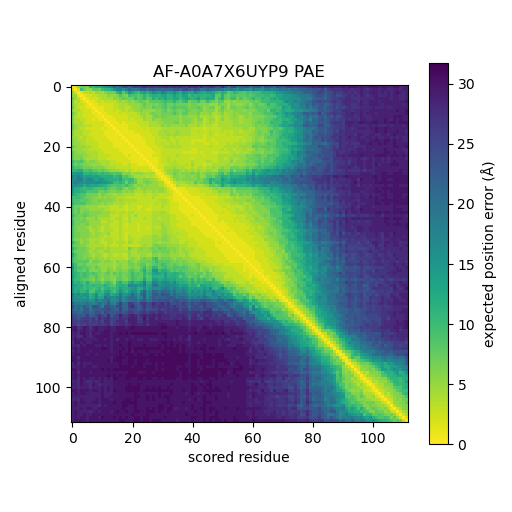1
ATOM 643 C C . GLY A 1 82 ? -35.743 3.409 22.921 1.00 43.91 82 GLY A C 1
ATOM 644 O O . GLY A 1 82 ? -36.453 2.455 23.202 1.00 43.91 82 GLY A O 1
ATOM 645 N N . LEU A 1 83 ? -36.161 4.510 22.284 1.00 53.31 83 LEU A N 1
ATOM 646 C CA . LEU A 1 83 ? -37.484 4.854 21.725 1.00 53.31 83 LEU A CA 1
ATOM 647 C C . LEU A 1 83 ? -38.734 4.638 22.611 1.00 53.31 83 LEU A C 1
ATOM 649 O O . LEU A 1 83 ? -39.718 5.350 22.448 1.00 53.31 83 LEU A O 1
ATOM 653 N N . SER A 1 84 ? -38.729 3.721 23.570 1.00 51.53 84 SER A N 1
ATOM 654 C CA . SER A 1 84 ? -39.854 3.381 24.430 1.00 51.53 84 SER A CA 1
ATOM 655 C C . SER A 1 84 ? -40.081 4.437 25.509 1.00 51.53 84 SER A C 1
ATOM 657 O O . SER A 1 84 ? -41.214 4.597 25.949 1.00 51.53 84 SER A O 1
ATOM 659 N N . TYR A 1 85 ? -39.056 5.205 25.900 1.00 47.97 85 TYR A N 1
ATOM 660 C CA . TYR A 1 85 ? -39.225 6.307 26.857 1.00 47.97 85 TYR A CA 1
ATOM 661 C C . TYR A 1 85 ? -39.811 7.587 26.247 1.00 47.97 85 TYR A C 1
ATOM 663 O O . TYR A 1 85 ? -40.351 8.411 26.980 1.00 47.97 85 TYR A O 1
ATOM 671 N N . HIS A 1 86 ? -39.749 7.765 24.922 1.00 52.12 86 HIS A N 1
ATOM 672 C CA . HIS A 1 86 ? -40.397 8.903 24.254 1.00 52.12 86 HIS A CA 1
ATOM 673 C C . HIS A 1 86 ? -41.835 8.613 23.804 1.00 52.12 86 HIS A C 1
ATOM 675 O O . HIS A 1 86 ? -42.614 9.551 23.672 1.00 52.12 86 HIS A O 1
ATOM 681 N N . PHE A 1 87 ? -42.217 7.341 23.629 1.00 48.78 87 PHE A N 1
ATOM 682 C CA . PHE A 1 87 ? -43.602 6.953 23.315 1.00 48.78 87 PHE A CA 1
ATOM 683 C C . PHE A 1 87 ? -44.431 6.532 24.539 1.00 48.78 87 PHE A C 1
ATOM 685 O O . PHE A 1 87 ? -45.652 6.470 24.443 1.00 48.78 87 PHE A O 1
ATOM 692 N N . ILE A 1 88 ? -43.800 6.274 25.691 1.00 50.81 88 ILE A N 1
ATOM 693 C CA . ILE A 1 88 ? -44.473 5.896 26.944 1.00 50.81 88 ILE A CA 1
ATOM 694 C C . ILE A 1 88 ? -44.096 6.895 28.045 1.00 50.81 88 ILE A C 1
ATOM 696 O O . ILE A 1 88 ? -43.547 6.551 29.086 1.00 50.81 88 ILE A O 1
ATOM 700 N N . LYS A 1 89 ? -44.398 8.173 27.827 1.00 43.59 89 LYS A N 1
ATOM 701 C CA . LYS A 1 89 ? -44.938 8.964 28.933 1.00 43.59 89 LYS A CA 1
ATOM 702 C C . LYS A 1 89 ? -46.452 8.896 28.772 1.00 43.59 89 LYS A C 1
ATOM 704 O O . LYS A 1 89 ? -46.964 9.630 27.930 1.00 43.59 89 LYS A O 1
ATOM 709 N N . PRO A 1 90 ? -47.180 8.029 29.505 1.00 44.53 90 PRO A N 1
ATOM 710 C CA . PRO A 1 90 ? -48.557 8.373 29.803 1.00 44.53 90 PRO A CA 1
ATOM 711 C C . PRO A 1 90 ? -48.498 9.752 30.455 1.00 44.53 90 PRO A C 1
ATOM 713 O O . PRO A 1 90 ? -47.713 9.988 31.380 1.00 44.53 90 PRO A O 1
ATOM 716 N N . ASP A 1 91 ? -49.221 10.684 29.852 1.00 52.44 91 ASP A N 1
ATOM 717 C CA . ASP A 1 91 ? -49.397 12.028 30.357 1.00 52.44 91 ASP A CA 1
ATOM 718 C C . ASP A 1 91 ? -49.770 11.912 31.840 1.00 52.44 91 ASP A C 1
ATOM 720 O O . ASP A 1 91 ? -50.742 11.253 32.208 1.00 52.44 91 ASP A O 1
ATOM 724 N N . ILE A 1 92 ? -48.938 12.477 32.713 1.00 53.28 92 ILE A N 1
ATOM 725 C CA . ILE A 1 92 ? -49.061 12.348 34.174 1.00 53.28 92 ILE A CA 1
ATOM 726 C C . ILE A 1 92 ? -50.414 12.940 34.635 1.00 53.28 92 ILE A C 1
ATOM 728 O O . ILE A 1 92 ? -50.915 12.610 35.708 1.00 53.28 92 ILE A O 1
ATOM 732 N N . ASN A 1 93 ? -51.048 13.743 33.773 1.00 51.44 93 ASN A N 1
ATOM 733 C CA . ASN A 1 93 ? -52.388 14.283 33.953 1.00 51.44 93 AS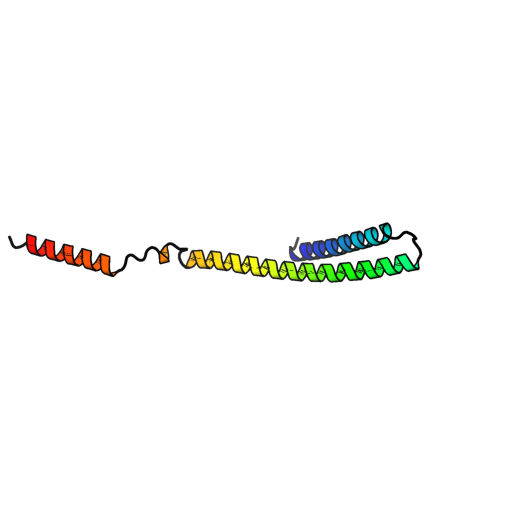N A CA 1
ATOM 734 C C . ASN A 1 93 ? -53.533 13.269 33.763 1.00 51.44 93 ASN A C 1
ATOM 736 O O . ASN A 1 93 ? -54.601 13.498 34.328 1.00 51.44 93 ASN A O 1
ATOM 740 N N . GLU A 1 94 ? -53.366 12.162 33.027 1.00 48.47 94 GLU A N 1
ATOM 741 C CA . GLU A 1 94 ? -54.442 11.159 32.886 1.00 48.47 94 GLU A CA 1
ATOM 742 C C . GLU A 1 94 ? -54.556 10.265 34.131 1.00 48.47 94 GLU A C 1
ATOM 744 O O . GLU A 1 94 ? -55.662 9.996 34.596 1.00 48.47 94 GLU A O 1
ATOM 749 N N . LEU A 1 95 ? -53.427 9.895 34.748 1.00 50.53 95 LEU A N 1
ATOM 750 C CA . LEU A 1 95 ? -53.416 9.081 35.973 1.00 50.53 95 LEU A CA 1
ATOM 751 C C . LEU A 1 95 ? -53.909 9.860 37.206 1.00 50.53 95 LEU A C 1
ATOM 753 O O . LEU A 1 95 ? -54.588 9.283 38.053 1.00 50.53 95 LEU A O 1
ATOM 757 N N . GLN A 1 96 ? -53.646 11.172 37.293 1.00 51.12 96 GLN A N 1
ATOM 758 C CA . GLN A 1 96 ? -54.222 12.003 38.362 1.00 51.12 96 GLN A CA 1
ATOM 759 C C . GLN A 1 96 ? -55.734 12.207 38.199 1.00 51.12 96 GLN A C 1
ATOM 761 O O . GLN A 1 96 ? -56.454 12.192 39.197 1.00 51.12 96 GLN A O 1
ATOM 766 N N . HIS A 1 97 ? -56.240 12.350 36.968 1.00 51.06 97 HIS A N 1
ATOM 767 C CA . HIS A 1 97 ? -57.680 12.503 36.739 1.00 51.06 97 HIS A CA 1
ATOM 768 C C . HIS A 1 97 ? -58.473 11.211 36.977 1.00 51.06 97 HIS A C 1
ATOM 770 O O . HIS A 1 97 ? -59.644 11.279 37.363 1.00 51.06 97 HIS A O 1
ATOM 776 N N . GLU A 1 98 ? -57.866 10.039 36.784 1.00 52.94 98 GLU A N 1
ATOM 77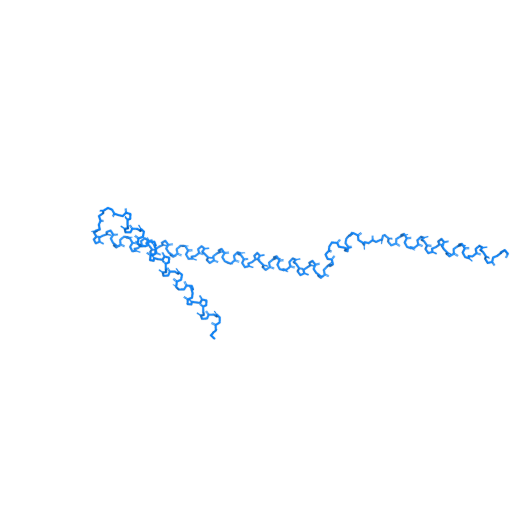7 C CA . GLU A 1 98 ? -58.516 8.759 37.073 1.00 52.94 98 GLU A CA 1
ATOM 778 C C . GLU A 1 98 ? -58.559 8.467 38.587 1.00 52.94 98 GLU A C 1
ATOM 780 O O . GLU A 1 98 ? -59.598 8.041 39.101 1.00 52.94 98 GLU A O 1
ATOM 785 N N . GLU A 1 99 ? -57.496 8.800 39.334 1.00 52.56 99 GLU A N 1
ATOM 786 C CA . GLU A 1 99 ? -57.486 8.697 40.803 1.00 52.56 99 GLU A CA 1
ATOM 787 C C . GLU A 1 99 ? -58.469 9.668 41.475 1.00 52.56 99 GLU A C 1
ATOM 789 O O . GLU A 1 99 ? -59.157 9.288 42.429 1.00 52.56 99 GLU A O 1
ATOM 794 N N . GLU A 1 100 ? -58.599 10.898 40.970 1.00 52.53 100 GLU A N 1
ATOM 795 C CA . GLU A 1 100 ? -59.526 11.886 41.534 1.00 52.53 100 GLU A CA 1
ATOM 796 C C . GLU A 1 100 ? -60.997 11.485 41.292 1.00 52.53 100 GLU A C 1
ATOM 798 O O . GLU A 1 100 ? -61.820 11.548 42.209 1.00 52.53 100 GLU A O 1
ATOM 803 N N . ASN A 1 101 ? -61.315 10.935 40.111 1.00 55.03 101 ASN A N 1
ATOM 804 C CA . ASN A 1 101 ? -62.651 10.405 39.808 1.00 55.03 101 ASN A CA 1
ATOM 805 C C . ASN A 1 101 ? -63.001 9.142 40.621 1.00 55.03 101 ASN A C 1
ATOM 807 O O . ASN A 1 101 ? -64.159 8.953 41.009 1.00 55.03 101 ASN A O 1
ATOM 811 N 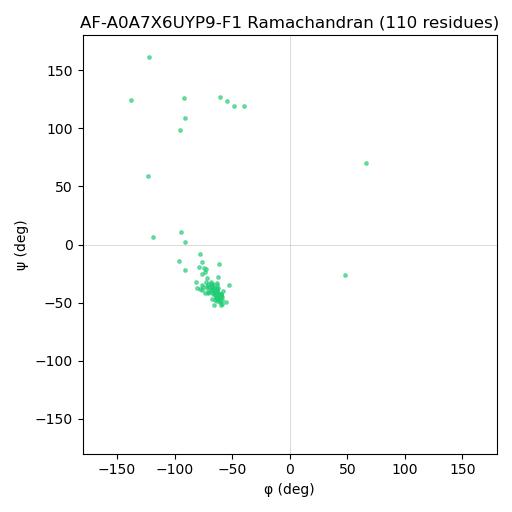N . LEU A 1 102 ? -62.025 8.278 40.925 1.00 56.62 102 LEU A N 1
ATOM 812 C CA . LEU A 1 102 ? -62.222 7.102 41.786 1.00 56.62 102 LEU A CA 1
ATOM 813 C C . LEU A 1 102 ? -62.385 7.479 43.269 1.00 56.62 102 LEU A C 1
ATOM 815 O O . LEU A 1 102 ? -63.127 6.809 44.001 1.00 56.62 102 LEU A O 1
ATOM 819 N N . ALA A 1 103 ? -61.733 8.553 43.717 1.00 55.53 103 ALA A N 1
ATOM 820 C CA . ALA A 1 103 ? -61.865 9.067 45.077 1.00 55.53 103 ALA A CA 1
ATOM 821 C C . ALA A 1 103 ? -63.232 9.730 45.323 1.00 55.53 103 ALA A C 1
ATOM 823 O O . ALA A 1 103 ? -63.807 9.556 46.405 1.00 55.53 103 ALA A O 1
ATOM 824 N N . ASP A 1 104 ? -63.781 10.435 44.331 1.00 54.25 104 ASP A N 1
ATOM 825 C CA . ASP A 1 104 ? -65.081 11.104 44.465 1.00 54.25 104 ASP A CA 1
ATOM 826 C C . ASP A 1 104 ? -66.254 10.113 44.388 1.00 54.25 104 ASP A C 1
ATOM 828 O O . ASP A 1 104 ? -67.202 10.183 45.180 1.00 54.25 104 ASP A O 1
ATOM 832 N N . LYS A 1 105 ? -66.143 9.080 43.541 1.00 53.78 105 LYS A N 1
ATOM 833 C CA . LYS A 1 105 ? -67.145 8.005 43.452 1.00 53.78 105 LYS A CA 1
ATOM 834 C C . LYS A 1 105 ? -67.242 7.185 44.749 1.00 53.78 105 LYS A C 1
ATOM 836 O O . LYS A 1 105 ? -68.340 6.865 45.195 1.00 53.78 105 LYS A O 1
ATOM 841 N N . ASN A 1 106 ? -66.112 6.934 45.418 1.00 53.34 106 ASN A N 1
ATOM 842 C CA . ASN A 1 106 ? -66.076 6.243 46.715 1.00 53.34 106 ASN A CA 1
ATOM 843 C C . ASN A 1 106 ? -66.582 7.094 47.897 1.00 53.34 106 ASN A C 1
ATOM 845 O O . ASN A 1 106 ? -66.957 6.543 48.936 1.00 53.34 106 ASN A O 1
ATOM 849 N N . LYS A 1 107 ? -66.593 8.428 47.777 1.00 53.69 107 LYS A N 1
ATOM 850 C CA . LYS A 1 107 ? -67.200 9.316 48.784 1.00 53.69 107 LYS A CA 1
ATOM 851 C C . LYS A 1 107 ? -68.714 9.433 48.618 1.00 53.69 107 LYS A C 1
ATOM 853 O O . LYS A 1 107 ? -69.405 9.567 49.628 1.00 53.69 107 LYS A O 1
ATOM 858 N N . ALA A 1 108 ? -69.221 9.355 47.389 1.00 54.22 108 ALA A N 1
ATOM 859 C CA . ALA A 1 108 ? -70.656 9.352 47.112 1.00 54.22 108 ALA A CA 1
ATOM 860 C C . ALA A 1 108 ? -71.345 8.068 47.617 1.00 54.22 108 ALA A C 1
ATOM 862 O O . ALA A 1 108 ? -72.420 8.152 48.206 1.00 54.22 108 ALA A O 1
ATOM 863 N N . ASP A 1 109 ? -70.690 6.909 47.494 1.00 51.41 109 ASP A N 1
ATOM 864 C CA . ASP A 1 109 ? -71.250 5.609 47.914 1.00 51.41 109 ASP A CA 1
ATOM 865 C C . ASP A 1 109 ? -71.238 5.380 49.441 1.00 51.41 109 ASP A C 1
ATOM 867 O O . ASP A 1 109 ? -71.925 4.506 49.959 1.00 51.41 109 ASP A O 1
ATOM 871 N N . LYS A 1 110 ? -70.479 6.180 50.204 1.00 51.69 110 LYS A N 1
ATOM 872 C CA . LYS A 1 110 ? -70.414 6.100 51.680 1.00 51.69 110 LYS A CA 1
ATOM 873 C C . LYS A 1 110 ? -71.422 6.996 52.408 1.00 51.69 110 LYS A C 1
ATOM 875 O O . LYS A 1 110 ? -71.380 7.071 53.637 1.00 51.69 110 LYS A O 1
ATOM 880 N N . LYS A 1 111 ? -72.284 7.711 51.679 1.00 50.78 111 LYS A N 1
ATOM 881 C CA . LYS A 1 111 ? -73.266 8.653 52.245 1.00 50.78 111 LYS A CA 1
ATOM 882 C C . LYS A 1 111 ? -74.734 8.311 51.951 1.00 50.78 111 LYS A C 1
ATOM 884 O O . LYS A 1 111 ? -75.586 9.119 52.320 1.00 50.78 111 LYS A O 1
ATOM 889 N N . SER A 1 112 ? -75.026 7.160 51.335 1.00 44.91 112 SER A N 1
ATOM 890 C CA . SER A 1 112 ? -76.397 6.647 51.174 1.00 44.91 112 SER A CA 1
ATOM 891 C C . SER A 1 112 ? -76.730 5.541 52.165 1.00 44.91 112 SER A C 1
ATOM 893 O O . SER A 1 112 ? -75.799 4.845 52.622 1.00 44.91 112 SER A O 1
#